Protein AF-A0A1Q7RV04-F1 (afdb_monomer)

Mean predicted aligned error: 16.87 Å

Sequence (83 aa):
MPRCLHIFDSGFQCIGESLDPTDFCEAHQKVVAFESDRLVDSIWRKTLLRFVALVLLLMFLVPLFYTLRDLYFGPPVKAQEVW

Solvent-accessible surface area (backbone atoms only — not comparable to full-atom values): 5223 Å² total; per-residue (Å²): 133,64,56,16,73,52,64,47,98,86,70,50,64,45,85,46,58,31,40,89,92,69,49,24,18,85,91,68,47,75,79,71,71,74,63,64,79,72,61,57,82,44,68,64,61,57,50,50,51,52,50,52,51,50,52,56,48,46,68,52,47,54,58,50,48,52,53,50,45,45,69,75,70,43,76,79,91,76,81,83,82,77,135

Radius of gyration: 32.59 Å; Cα contacts (8 Å, |Δi|>4): 52; chains: 1; bounding box: 64×30×88 Å

pLDDT: mean 78.04, std 15.23, range [49.03, 97.19]

Secondary structure (DSSP, 8-state):
-PBP--B-TTSPBP-SBPBTTTTB-TTT------GGGG----HHHHHHHHHHHHHHHHHHHHHHHHHHHHHHHS--TTSS---

Foldseek 3Di:
DQFAPDADPVRDGHRADADPPQSHHPVPPPPPVVVVVVPPVPVVVVVVVVVVVVVVVCVVVVVVVVVVCCVPVPDPPPPPPDD

Structure (mmCIF, N/CA/C/O backbone):
data_AF-A0A1Q7RV04-F1
#
_entry.id   AF-A0A1Q7RV04-F1
#
loop_
_atom_site.group_PDB
_atom_site.id
_atom_site.type_symbol
_atom_site.label_atom_id
_atom_site.label_alt_id
_atom_site.label_comp_id
_atom_site.label_asym_id
_atom_site.label_entity_id
_atom_site.label_seq_id
_atom_site.pdbx_PDB_ins_code
_atom_site.Cartn_x
_atom_site.Cartn_y
_atom_site.Cartn_z
_atom_site.occupancy
_atom_site.B_iso_or_equiv
_atom_site.auth_seq_id
_atom_site.auth_comp_id
_atom_site.auth_asym_id
_atom_site.auth_atom_id
_atom_site.pdbx_PDB_model_num
ATOM 1 N N . MET A 1 1 ? -22.221 8.884 38.366 1.00 62.81 1 MET A N 1
ATOM 2 C CA . MET A 1 1 ? -21.679 8.012 37.311 1.00 62.81 1 MET A CA 1
ATOM 3 C C . MET A 1 1 ? -22.445 8.237 36.014 1.00 62.81 1 MET A C 1
ATOM 5 O O . MET A 1 1 ? -23.639 8.531 36.101 1.00 62.81 1 MET A O 1
ATOM 9 N N . PRO A 1 2 ? -21.779 8.188 34.848 1.00 79.38 2 PRO A N 1
ATOM 10 C CA . PRO A 1 2 ? -22.443 8.343 33.560 1.00 79.38 2 PRO A CA 1
ATOM 11 C C . PRO A 1 2 ? -23.391 7.164 33.276 1.00 79.38 2 PRO A C 1
ATOM 13 O O . PRO A 1 2 ? -23.199 6.041 33.747 1.00 79.38 2 PRO A O 1
ATOM 16 N N . ARG A 1 3 ? -24.488 7.455 32.572 1.00 83.94 3 ARG A N 1
ATOM 17 C CA . ARG A 1 3 ? -25.476 6.456 32.147 1.00 83.94 3 ARG A CA 1
ATOM 18 C C . ARG A 1 3 ? -25.150 5.994 30.739 1.00 83.94 3 ARG A C 1
ATOM 20 O O . ARG A 1 3 ? -24.664 6.784 29.936 1.00 83.94 3 ARG A O 1
ATOM 27 N N . CYS A 1 4 ? -25.490 4.747 30.432 1.00 88.25 4 CYS A N 1
ATOM 28 C CA . CYS A 1 4 ? -25.369 4.209 29.085 1.00 88.25 4 CYS A CA 1
ATOM 29 C C . CYS A 1 4 ? -26.077 5.108 28.053 1.00 88.25 4 CYS A C 1
ATOM 31 O O . CYS A 1 4 ? -27.217 5.536 28.252 1.00 88.25 4 CYS A O 1
ATOM 33 N N . LEU A 1 5 ? -25.405 5.370 26.929 1.00 87.12 5 LEU A N 1
ATOM 34 C CA . LEU A 1 5 ? -25.904 6.225 25.848 1.00 87.12 5 LEU A CA 1
ATOM 35 C C . LEU A 1 5 ? -26.981 5.555 24.964 1.00 87.12 5 LEU A C 1
ATOM 37 O O . LEU A 1 5 ? -27.514 6.178 24.050 1.00 87.12 5 LEU A O 1
ATOM 41 N N . HIS A 1 6 ? -27.308 4.282 25.196 1.00 86.50 6 HIS A N 1
ATOM 42 C CA . HIS A 1 6 ? -28.294 3.567 24.386 1.00 86.50 6 HIS A CA 1
ATOM 43 C C . HIS A 1 6 ? -29.723 4.077 24.641 1.00 86.50 6 HIS A C 1
ATOM 45 O O . HIS A 1 6 ? -30.180 4.123 25.788 1.00 86.50 6 HIS A O 1
ATOM 51 N N . ILE A 1 7 ? -30.438 4.398 23.560 1.00 88.81 7 ILE A N 1
ATOM 52 C CA . ILE A 1 7 ? -31.846 4.812 23.557 1.00 88.81 7 ILE A CA 1
ATOM 53 C C . ILE A 1 7 ? -32.650 3.708 22.869 1.00 88.81 7 ILE A C 1
ATOM 55 O O . ILE A 1 7 ? -32.351 3.342 21.736 1.00 88.81 7 ILE A O 1
ATOM 59 N N . PHE A 1 8 ? -33.650 3.164 23.558 1.00 85.56 8 PHE A N 1
ATOM 60 C CA . PHE A 1 8 ? -34.569 2.183 22.976 1.00 85.56 8 PHE A CA 1
ATOM 61 C C . PHE A 1 8 ? -35.496 2.845 21.947 1.00 85.56 8 PHE A C 1
ATOM 63 O O . PHE A 1 8 ? -35.755 4.042 22.034 1.00 85.56 8 PHE A O 1
ATOM 70 N N . ASP A 1 9 ? -36.100 2.066 21.047 1.00 87.06 9 ASP A N 1
ATOM 71 C CA . ASP A 1 9 ? -37.090 2.575 20.074 1.00 87.06 9 ASP A CA 1
ATOM 72 C C . ASP A 1 9 ? -38.304 3.248 20.741 1.00 87.06 9 ASP A C 1
ATOM 74 O O . ASP A 1 9 ? -38.986 4.082 20.151 1.00 87.06 9 ASP A O 1
ATOM 78 N N . SER A 1 10 ? -38.554 2.917 22.009 1.00 87.94 10 SER A N 1
ATOM 79 C CA . SER A 1 10 ? -39.556 3.554 22.866 1.00 87.94 10 SER A CA 1
ATOM 80 C C . SER A 1 10 ? -39.160 4.952 23.367 1.00 87.94 10 SER A C 1
ATOM 82 O O . SER A 1 10 ? -39.953 5.596 24.050 1.00 87.94 10 SER A O 1
ATOM 84 N N . GLY A 1 11 ? -37.948 5.424 23.065 1.00 86.94 11 GLY A N 1
ATOM 85 C CA . GLY A 1 11 ? -37.411 6.725 23.470 1.00 86.94 11 GLY A CA 1
ATOM 86 C C . GLY A 1 11 ? -36.807 6.767 24.877 1.00 86.94 11 GLY A C 1
ATOM 87 O O . GLY A 1 11 ? -36.299 7.807 25.292 1.00 86.94 11 GLY A O 1
ATOM 88 N N . PHE A 1 12 ? -36.828 5.660 25.624 1.00 88.62 12 PHE A N 1
ATOM 89 C CA . PHE A 1 12 ? -36.231 5.598 26.959 1.00 88.62 12 PHE A CA 1
ATOM 90 C C . PHE A 1 12 ? -34.720 5.346 26.889 1.00 88.62 12 PHE A C 1
ATOM 92 O O . PHE A 1 12 ? -34.253 4.501 26.124 1.00 88.62 12 PHE A O 1
ATOM 99 N N . GLN A 1 13 ? -33.956 6.049 27.730 1.00 84.94 13 GLN A N 1
ATOM 100 C CA . GLN A 1 13 ? -32.522 5.813 27.899 1.00 84.94 13 GLN A CA 1
ATOM 101 C C . GLN A 1 13 ? -32.279 4.604 28.811 1.00 84.94 13 GLN A C 1
ATOM 103 O O . GLN A 1 13 ? -32.959 4.428 29.826 1.00 84.94 13 GLN A O 1
ATOM 108 N N . CYS A 1 14 ? -31.286 3.783 28.469 1.00 88.31 14 CYS A N 1
ATOM 109 C CA . CYS A 1 14 ? -30.868 2.662 29.301 1.00 88.31 14 CYS A CA 1
ATOM 110 C C . CYS A 1 14 ? -30.456 3.128 30.711 1.00 88.31 14 CYS A C 1
ATOM 112 O O . CYS A 1 14 ? -29.703 4.085 30.881 1.00 88.31 14 CYS A O 1
ATOM 114 N N . ILE A 1 15 ? -30.948 2.418 31.732 1.00 88.38 15 ILE A N 1
ATOM 115 C CA . ILE A 1 15 ? -30.665 2.699 33.152 1.00 88.38 15 ILE A CA 1
ATOM 116 C C . ILE A 1 15 ? -29.300 2.124 33.571 1.00 88.38 15 ILE A C 1
ATOM 118 O O . ILE A 1 15 ? -28.777 2.474 34.625 1.00 88.38 15 ILE A O 1
ATOM 122 N N . GLY A 1 16 ? -28.717 1.254 32.740 1.00 84.50 16 GLY A N 1
ATOM 123 C CA . GLY A 1 16 ? -27.409 0.664 32.983 1.00 84.50 16 GLY A CA 1
ATOM 124 C C . GLY A 1 16 ? -26.320 1.725 33.118 1.00 84.50 16 GLY A C 1
ATOM 125 O O . GLY A 1 16 ? -26.318 2.742 32.417 1.00 84.50 16 GLY A O 1
ATOM 126 N N . GLU A 1 17 ? -25.389 1.464 34.023 1.00 86.19 17 GLU A N 1
ATOM 127 C CA . GLU A 1 17 ? -24.202 2.287 34.198 1.00 86.19 17 GLU A CA 1
ATOM 128 C C . GLU A 1 17 ? -23.292 2.128 32.974 1.00 86.19 17 GLU A C 1
ATOM 130 O O . GLU A 1 17 ? -23.148 1.025 32.436 1.00 86.19 17 GLU A O 1
ATOM 135 N N . SER A 1 18 ? -22.745 3.234 32.470 1.00 85.75 18 SER A N 1
ATOM 136 C CA . SER A 1 18 ? -21.792 3.162 31.363 1.00 85.75 18 SER A CA 1
ATOM 137 C C . SER A 1 18 ? -20.462 2.612 31.861 1.00 85.75 18 SER A C 1
ATOM 139 O O . SER A 1 18 ? -19.962 3.036 32.904 1.00 85.75 18 SER A O 1
ATOM 141 N N . LEU A 1 19 ? -19.854 1.736 31.072 1.00 80.44 19 LEU A N 1
ATOM 142 C CA . LEU A 1 19 ? -18.467 1.345 31.253 1.00 80.44 19 LEU A CA 1
ATOM 143 C C . LEU A 1 19 ? -17.575 2.421 30.631 1.00 80.44 19 LEU A C 1
ATOM 145 O O . LEU A 1 19 ? -17.604 2.606 29.411 1.00 80.44 19 LEU A O 1
ATOM 149 N N . ASP A 1 20 ? -16.757 3.100 31.435 1.00 70.31 20 ASP A N 1
ATOM 150 C CA . ASP A 1 20 ? -15.607 3.846 30.911 1.00 70.31 20 ASP A CA 1
ATOM 151 C C . ASP A 1 20 ? -14.657 2.839 30.239 1.00 70.31 20 ASP A C 1
ATOM 153 O O . ASP A 1 20 ? -14.290 1.852 30.886 1.00 70.31 20 ASP A O 1
ATOM 157 N N . PRO A 1 21 ? -14.258 3.005 28.960 1.00 72.44 21 PRO A N 1
ATOM 158 C CA . PRO A 1 21 ? -14.295 4.210 28.113 1.00 72.44 21 PRO A CA 1
ATOM 159 C C . PRO A 1 21 ? -15.354 4.198 26.988 1.00 72.44 21 PRO A C 1
ATOM 161 O O . PRO A 1 21 ? -15.228 4.925 26.007 1.00 72.44 21 PRO A O 1
ATOM 164 N N . THR A 1 22 ? -16.323 3.288 27.029 1.00 72.31 22 THR A N 1
ATOM 165 C CA . THR A 1 22 ? -17.179 2.988 25.868 1.00 72.31 22 THR A CA 1
ATOM 166 C C . THR A 1 22 ? -18.517 3.718 25.859 1.00 72.31 22 THR A C 1
ATOM 168 O O . THR A 1 22 ? -19.247 3.560 24.892 1.00 72.31 22 THR A O 1
ATOM 171 N N . ASP A 1 23 ? -18.867 4.479 26.903 1.00 83.50 23 ASP A N 1
ATOM 172 C CA . ASP A 1 23 ? -20.167 5.164 27.081 1.00 83.50 23 ASP A CA 1
ATOM 173 C C . ASP A 1 23 ? -21.414 4.240 27.014 1.00 83.50 23 ASP A C 1
ATOM 175 O O . ASP A 1 23 ? -22.560 4.688 27.138 1.00 83.50 23 ASP A O 1
ATOM 179 N N . PHE A 1 24 ? -21.223 2.923 26.882 1.00 84.94 24 PHE A N 1
ATOM 180 C CA . PHE A 1 24 ? -22.266 1.897 26.829 1.00 84.94 24 PHE A CA 1
ATOM 181 C C . PHE A 1 24 ? -22.177 0.952 28.037 1.00 84.94 24 PHE A C 1
ATOM 183 O O . PHE A 1 24 ? -21.119 0.792 28.641 1.00 84.94 24 PHE A O 1
ATOM 190 N N . CYS A 1 25 ? -23.299 0.335 28.415 1.00 86.38 25 CYS A N 1
ATOM 191 C CA . CYS A 1 25 ? -23.315 -0.743 29.410 1.00 86.38 25 CYS A CA 1
ATOM 192 C C . CYS A 1 25 ? -22.982 -2.092 28.755 1.00 86.38 25 CYS A C 1
ATOM 194 O O . CYS A 1 25 ? -23.091 -2.219 27.538 1.00 86.38 25 CYS A O 1
ATOM 196 N N . GLU A 1 26 ? -22.666 -3.121 29.547 1.00 82.12 26 GLU A N 1
ATOM 197 C CA . GLU A 1 26 ? -22.301 -4.469 29.060 1.00 82.12 26 GLU A CA 1
ATOM 198 C C . GLU A 1 26 ? -23.275 -5.049 28.018 1.00 82.12 26 GLU A C 1
ATOM 200 O O . GLU A 1 26 ? -22.855 -5.689 27.060 1.00 82.12 26 GLU A O 1
ATOM 205 N N . ALA A 1 27 ? -24.578 -4.792 28.169 1.00 81.94 27 ALA A N 1
ATOM 206 C CA . ALA A 1 27 ? -25.606 -5.298 27.258 1.00 81.94 27 ALA A CA 1
ATOM 207 C C . ALA A 1 27 ? -25.658 -4.564 25.903 1.00 81.94 27 ALA A C 1
ATOM 209 O O . ALA A 1 27 ? -26.100 -5.136 24.909 1.00 81.94 27 ALA A O 1
ATOM 210 N N . HIS A 1 28 ? -25.233 -3.297 25.861 1.00 84.56 28 HIS A N 1
ATOM 211 C CA . HIS A 1 28 ? -25.282 -2.447 24.662 1.00 84.56 28 HIS A CA 1
ATOM 212 C C . HIS A 1 28 ? -23.905 -2.136 24.090 1.00 84.56 28 HIS A C 1
ATOM 214 O O .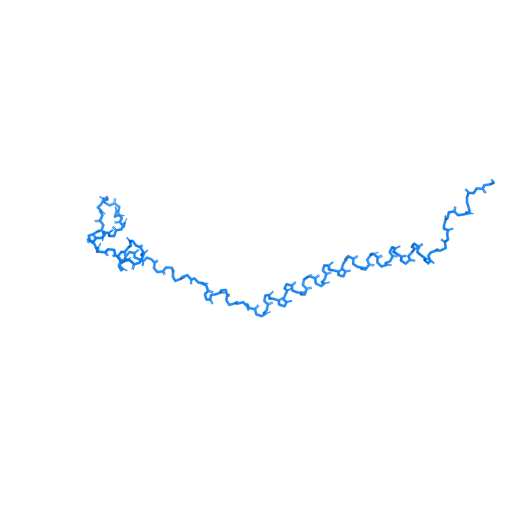 HIS A 1 28 ? -23.800 -1.566 23.002 1.00 84.56 28 HIS A O 1
ATOM 220 N N . GLN A 1 29 ? -22.845 -2.516 24.796 1.00 74.75 29 GLN A N 1
ATOM 221 C CA . GLN A 1 29 ? -21.509 -2.514 24.257 1.00 74.75 29 GLN A CA 1
ATOM 222 C C . GLN A 1 29 ? -21.481 -3.548 23.135 1.00 74.75 29 GLN A C 1
ATOM 224 O O . GLN A 1 29 ? -21.298 -4.747 23.340 1.00 74.75 29 GLN A O 1
ATOM 229 N N . LYS A 1 30 ? -21.660 -3.073 21.903 1.00 67.81 30 LYS A N 1
ATOM 230 C CA . LYS A 1 30 ? -21.295 -3.852 20.732 1.00 67.81 30 LYS A CA 1
ATOM 231 C C . LYS A 1 30 ? -19.779 -3.953 20.790 1.00 67.81 30 LYS A C 1
ATOM 233 O O . LYS A 1 30 ? -19.087 -3.019 20.394 1.00 67.81 30 LYS A O 1
ATOM 238 N N . VAL A 1 31 ? -19.270 -5.046 21.354 1.00 60.16 31 VAL A N 1
ATOM 239 C CA . VAL A 1 31 ? -17.847 -5.381 21.326 1.00 60.16 31 VAL A CA 1
ATOM 240 C C . VAL A 1 31 ? -17.493 -5.612 19.863 1.00 60.16 31 VAL A C 1
ATOM 242 O O . VAL A 1 31 ? -17.478 -6.730 19.359 1.00 60.16 31 VAL A O 1
ATOM 245 N N . VAL A 1 32 ? -17.249 -4.526 19.136 1.00 59.00 32 VAL A N 1
ATOM 246 C CA . VAL A 1 32 ? -16.454 -4.582 17.926 1.00 59.00 32 VAL A CA 1
ATOM 247 C C . VAL A 1 32 ? -15.044 -4.666 18.468 1.00 59.00 32 VAL A C 1
ATOM 249 O O . VAL A 1 32 ? -14.396 -3.647 18.695 1.00 59.00 32 VAL A O 1
ATOM 252 N N . ALA A 1 33 ? -14.623 -5.887 18.812 1.00 55.78 33 ALA A N 1
ATOM 253 C CA . ALA A 1 33 ? -13.218 -6.169 19.027 1.00 55.78 33 ALA A CA 1
ATOM 254 C C . ALA A 1 33 ? -12.517 -5.567 17.815 1.00 55.78 33 ALA A C 1
ATOM 256 O O . ALA A 1 33 ? -12.782 -5.982 16.684 1.00 55.78 33 ALA A O 1
ATOM 257 N N . PHE A 1 34 ? -11.770 -4.485 18.038 1.00 52.12 34 PHE A N 1
ATOM 258 C CA . PHE A 1 34 ? -11.055 -3.821 16.970 1.00 52.12 34 PHE A CA 1
ATOM 259 C C . PHE A 1 34 ? -10.190 -4.913 16.361 1.00 52.12 34 PHE A C 1
ATOM 261 O O . PHE A 1 34 ? -9.310 -5.456 17.025 1.00 52.12 34 PHE A O 1
ATOM 268 N N . GLU A 1 35 ? -10.505 -5.308 15.131 1.00 52.47 35 GLU A N 1
ATOM 269 C CA . GLU A 1 35 ? -9.851 -6.422 14.457 1.00 52.47 35 GLU A CA 1
ATOM 270 C C . GLU A 1 35 ? -8.467 -5.977 13.954 1.00 52.47 35 GLU A C 1
ATOM 272 O O . GLU A 1 35 ? -8.057 -6.255 12.831 1.00 52.47 35 GLU A O 1
ATOM 277 N N . SER A 1 36 ? -7.726 -5.243 14.788 1.00 52.66 36 SER A N 1
ATOM 278 C CA . SER A 1 36 ? -6.321 -4.918 14.580 1.00 52.66 36 SER A CA 1
ATOM 279 C C . SER A 1 36 ? -5.469 -6.186 14.543 1.00 52.66 36 SER A C 1
ATOM 281 O O . SER A 1 36 ? -4.457 -6.202 13.852 1.00 52.66 36 SER A O 1
ATOM 283 N N . ASP A 1 37 ? -5.931 -7.275 15.166 1.00 49.72 37 ASP A N 1
ATOM 284 C CA . ASP A 1 37 ? -5.303 -8.596 15.077 1.00 49.72 37 ASP A CA 1
ATOM 285 C C . ASP A 1 37 ? -5.561 -9.323 13.748 1.00 49.72 37 ASP A C 1
ATOM 287 O O . ASP A 1 37 ? -4.900 -10.317 13.475 1.00 49.72 37 ASP A O 1
ATOM 291 N N . ARG A 1 38 ? -6.459 -8.847 12.867 1.00 51.47 38 ARG A N 1
ATOM 292 C CA . ARG A 1 38 ? -6.555 -9.356 11.478 1.00 51.47 38 ARG A CA 1
ATOM 293 C C . ARG A 1 38 ? -5.691 -8.595 10.485 1.00 51.47 38 ARG A C 1
ATOM 295 O O . ARG A 1 38 ? -5.462 -9.080 9.378 1.00 51.47 38 ARG A O 1
ATOM 302 N N . LEU A 1 39 ? -5.150 -7.453 10.894 1.00 54.28 39 LEU A N 1
ATOM 303 C CA . LEU A 1 39 ? -4.035 -6.804 10.215 1.00 54.28 39 LEU A CA 1
ATOM 304 C C . LEU A 1 39 ? -2.704 -7.417 10.668 1.00 54.28 39 LEU A C 1
ATOM 306 O O . LEU A 1 39 ? -1.699 -6.711 10.702 1.00 54.28 39 LEU A O 1
ATOM 310 N N . VAL A 1 40 ? -2.670 -8.731 10.967 1.00 55.97 40 VAL A N 1
ATOM 311 C CA . VAL A 1 40 ? -1.410 -9.481 10.922 1.00 55.97 40 VAL A CA 1
ATOM 312 C C . VAL A 1 40 ? -0.789 -9.130 9.588 1.00 55.97 40 VAL A C 1
ATOM 314 O O . VAL A 1 40 ? -1.359 -9.405 8.529 1.00 55.97 40 VAL A O 1
ATOM 317 N N . ASP A 1 41 ? 0.337 -8.440 9.682 1.00 59.03 41 ASP A N 1
ATOM 318 C CA . ASP A 1 41 ? 1.142 -7.943 8.591 1.00 59.03 41 ASP A CA 1
ATOM 319 C C . ASP A 1 41 ? 1.611 -9.166 7.802 1.00 59.03 41 ASP A C 1
ATOM 321 O O . ASP A 1 41 ? 2.648 -9.772 8.074 1.00 59.03 41 ASP A O 1
ATOM 325 N N . SER A 1 42 ? 0.724 -9.663 6.935 1.00 67.00 42 SER A N 1
ATOM 326 C CA . SER A 1 42 ? 0.877 -10.995 6.389 1.00 67.00 42 SER A CA 1
ATOM 327 C C . SER A 1 42 ? 2.091 -10.919 5.489 1.00 67.00 42 SER A C 1
ATOM 329 O O . SER A 1 42 ? 2.163 -10.105 4.562 1.00 67.00 42 SER A O 1
ATOM 331 N N . ILE A 1 43 ? 3.088 -11.745 5.797 1.00 76.06 43 ILE A N 1
ATOM 332 C CA . ILE A 1 43 ? 4.333 -11.827 5.031 1.00 76.06 43 ILE A CA 1
ATOM 333 C C . ILE A 1 43 ? 4.003 -11.937 3.535 1.00 76.06 43 ILE A C 1
ATOM 335 O O . ILE A 1 43 ? 4.677 -11.322 2.714 1.00 76.06 43 ILE A O 1
ATOM 339 N N . TRP A 1 44 ? 2.889 -12.609 3.217 1.00 78.69 44 TRP A N 1
ATOM 340 C CA . TRP A 1 44 ? 2.307 -12.745 1.889 1.00 78.69 44 TRP A CA 1
ATOM 341 C C . TRP A 1 44 ? 1.881 -11.427 1.228 1.00 78.69 44 TRP A C 1
ATOM 343 O O . TRP A 1 44 ? 2.181 -11.197 0.059 1.00 78.69 44 TRP A O 1
ATOM 353 N N . ARG A 1 45 ? 1.215 -10.522 1.956 1.00 81.19 45 ARG A N 1
ATOM 354 C CA . ARG A 1 45 ? 0.835 -9.200 1.435 1.00 81.19 45 ARG A CA 1
ATOM 355 C C . ARG A 1 45 ? 2.076 -8.367 1.118 1.00 81.19 45 ARG A C 1
ATOM 357 O O . ARG A 1 45 ? 2.128 -7.710 0.081 1.00 81.19 45 ARG A O 1
ATOM 364 N N . LYS A 1 46 ? 3.100 -8.432 1.973 1.00 83.88 46 LYS A N 1
ATOM 365 C CA . LYS A 1 46 ? 4.365 -7.709 1.780 1.00 83.88 46 LYS A CA 1
ATOM 366 C C . LYS A 1 46 ? 5.174 -8.252 0.601 1.00 83.88 46 LYS A C 1
ATOM 368 O O . LYS A 1 46 ? 5.706 -7.460 -0.178 1.00 83.88 46 LYS A O 1
ATOM 373 N N . THR A 1 47 ? 5.270 -9.573 0.441 1.00 88.69 47 THR A N 1
ATOM 374 C 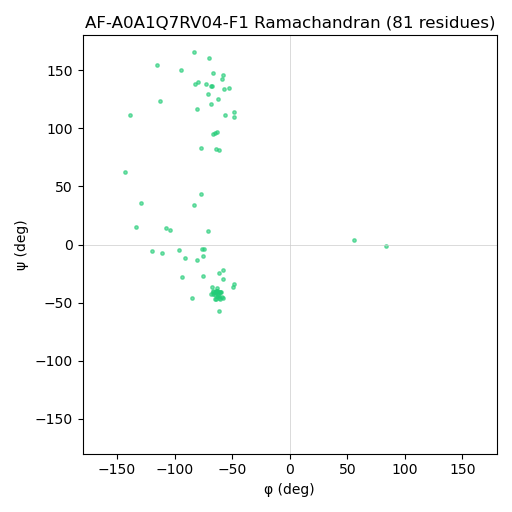CA . THR A 1 47 ? 5.937 -10.182 -0.721 1.00 88.69 47 THR A CA 1
ATOM 375 C C . THR A 1 47 ? 5.181 -9.912 -2.012 1.00 88.69 47 THR A C 1
ATOM 377 O O . THR A 1 47 ? 5.818 -9.556 -3.000 1.00 88.69 47 THR A O 1
ATOM 380 N N . LEU A 1 48 ? 3.848 -9.986 -2.004 1.00 90.75 48 LEU A N 1
ATOM 381 C CA . LEU A 1 48 ? 3.030 -9.675 -3.177 1.00 90.75 48 LEU A CA 1
ATOM 382 C C . LEU A 1 48 ? 3.216 -8.220 -3.619 1.00 90.75 48 LEU A C 1
ATOM 384 O O . LEU A 1 48 ? 3.472 -7.970 -4.793 1.00 90.75 48 LEU A O 1
ATOM 388 N N . LEU A 1 49 ? 3.184 -7.260 -2.689 1.00 91.75 49 LEU A N 1
ATOM 389 C CA . LEU A 1 49 ? 3.420 -5.849 -3.015 1.00 91.75 49 LEU A CA 1
ATOM 390 C C . LEU A 1 49 ? 4.831 -5.602 -3.569 1.00 91.75 49 LEU A C 1
ATOM 392 O O . LEU A 1 49 ? 4.986 -4.862 -4.538 1.00 91.75 49 LEU A O 1
ATOM 396 N N . ARG A 1 50 ? 5.859 -6.250 -3.005 1.00 92.62 50 ARG A N 1
ATOM 397 C CA . ARG A 1 50 ? 7.235 -6.173 -3.528 1.00 92.62 50 ARG A CA 1
ATOM 398 C C . ARG A 1 50 ? 7.351 -6.760 -4.931 1.00 92.62 50 ARG A C 1
ATOM 400 O O . ARG A 1 50 ? 8.043 -6.187 -5.766 1.00 92.62 50 ARG A O 1
ATOM 407 N N . PHE A 1 51 ? 6.673 -7.874 -5.191 1.00 95.81 51 PHE A N 1
ATOM 408 C CA . PHE A 1 51 ? 6.651 -8.500 -6.507 1.00 95.81 51 PHE A CA 1
ATOM 409 C C . PHE A 1 51 ? 5.972 -7.600 -7.543 1.00 95.81 51 PHE A C 1
ATOM 411 O O . PHE A 1 51 ? 6.539 -7.352 -8.603 1.00 95.81 51 PHE 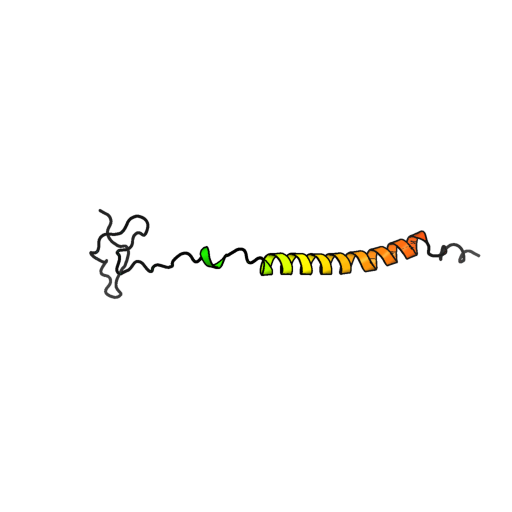A O 1
ATOM 418 N N . VAL A 1 52 ? 4.810 -7.031 -7.208 1.00 96.31 52 VAL A N 1
ATOM 419 C CA . VAL A 1 52 ? 4.107 -6.072 -8.075 1.00 96.31 52 VAL A CA 1
ATOM 420 C C . VAL A 1 52 ? 4.987 -4.855 -8.369 1.00 96.31 52 VAL A C 1
ATOM 422 O O . VAL A 1 52 ? 5.113 -4.460 -9.526 1.00 96.31 52 VAL A O 1
ATOM 425 N N . ALA A 1 53 ? 5.653 -4.296 -7.355 1.00 96.25 53 ALA A N 1
ATOM 426 C CA . ALA A 1 53 ? 6.578 -3.181 -7.543 1.00 96.25 53 ALA A CA 1
ATOM 427 C C . ALA A 1 53 ? 7.745 -3.538 -8.483 1.00 96.25 53 ALA A C 1
ATOM 429 O O . ALA A 1 53 ? 8.103 -2.738 -9.342 1.00 96.25 53 ALA A O 1
ATOM 430 N N . LEU A 1 54 ? 8.301 -4.749 -8.367 1.00 97.19 54 LEU A N 1
ATOM 431 C CA . LEU A 1 54 ? 9.345 -5.259 -9.261 1.00 97.19 54 LEU A CA 1
ATOM 432 C C . LEU A 1 54 ? 8.868 -5.374 -10.713 1.00 97.19 54 LEU A C 1
ATOM 434 O O . LEU A 1 54 ? 9.589 -4.981 -11.627 1.00 97.19 54 LEU A O 1
ATOM 438 N N . VAL A 1 55 ? 7.652 -5.878 -10.931 1.00 96.94 55 VAL A N 1
ATOM 439 C CA . VAL A 1 55 ? 7.067 -5.990 -12.275 1.00 96.94 55 VAL A CA 1
ATOM 440 C C . VAL A 1 55 ? 6.864 -4.608 -12.892 1.00 96.94 55 VAL A C 1
ATOM 442 O O . VAL A 1 55 ? 7.285 -4.383 -14.025 1.00 96.94 55 VAL A O 1
ATOM 445 N N . LEU A 1 56 ? 6.287 -3.665 -12.143 1.00 97.00 56 LEU A N 1
ATOM 446 C CA . LEU A 1 56 ? 6.101 -2.286 -12.606 1.00 97.00 56 LEU A CA 1
ATOM 447 C C . LEU A 1 56 ? 7.439 -1.613 -12.935 1.00 97.00 56 LEU A C 1
ATOM 449 O O . LEU A 1 56 ? 7.562 -0.940 -13.957 1.00 97.00 56 LEU A O 1
ATOM 453 N N . LEU A 1 57 ? 8.456 -1.840 -12.102 1.00 96.69 57 LEU A N 1
ATOM 454 C CA . LEU A 1 57 ? 9.803 -1.336 -12.332 1.00 96.69 57 LEU A CA 1
ATOM 455 C C . LEU A 1 57 ? 10.390 -1.888 -13.640 1.00 96.69 57 LEU A C 1
ATOM 457 O O . LEU A 1 57 ? 10.910 -1.121 -14.448 1.00 96.69 57 LEU A O 1
ATOM 461 N N . LEU A 1 58 ? 10.272 -3.195 -13.885 1.00 97.00 58 LEU A N 1
ATOM 462 C CA . LEU A 1 58 ? 10.750 -3.822 -15.121 1.00 97.00 58 LEU A CA 1
ATOM 463 C C . LEU A 1 58 ? 9.994 -3.321 -16.354 1.00 97.00 58 LEU A C 1
ATOM 465 O O . LEU A 1 58 ? 10.624 -3.040 -17.371 1.00 97.00 58 LEU A O 1
ATOM 469 N N . MET A 1 59 ? 8.673 -3.146 -16.260 1.00 96.12 59 MET A N 1
ATOM 470 C CA . MET A 1 59 ? 7.874 -2.578 -17.352 1.00 96.12 59 MET A CA 1
ATOM 471 C C . MET A 1 59 ? 8.352 -1.184 -17.764 1.00 96.12 59 MET A C 1
ATOM 473 O O . MET A 1 59 ? 8.216 -0.827 -18.930 1.00 96.12 59 MET A O 1
ATOM 477 N N . PHE A 1 60 ? 8.927 -0.412 -16.841 1.00 95.25 60 PHE A N 1
ATOM 478 C CA . PHE A 1 60 ? 9.526 0.885 -17.146 1.00 95.25 60 PHE A CA 1
ATOM 479 C C . PHE A 1 60 ? 10.978 0.770 -17.637 1.00 95.25 60 PHE A C 1
ATOM 481 O O . PHE A 1 60 ? 11.351 1.387 -18.634 1.00 95.25 60 PHE A O 1
ATOM 488 N N . LEU A 1 61 ? 11.805 -0.037 -16.966 1.00 95.81 61 LEU A N 1
ATOM 489 C CA . LEU A 1 61 ? 13.230 -0.164 -17.282 1.00 95.81 61 LEU A CA 1
ATOM 490 C C . LEU A 1 61 ? 13.499 -0.818 -18.636 1.00 95.81 61 LEU A C 1
ATOM 492 O O . LEU A 1 61 ? 14.444 -0.423 -19.307 1.00 95.81 61 LEU A O 1
ATOM 496 N N . VAL A 1 62 ? 12.698 -1.802 -19.047 1.00 94.75 62 VAL A N 1
ATOM 497 C CA . VAL A 1 62 ? 12.891 -2.506 -20.322 1.00 94.75 62 VAL A CA 1
ATOM 498 C C . VAL A 1 62 ? 12.787 -1.554 -21.524 1.00 94.75 62 VAL A C 1
ATOM 500 O O . VAL A 1 62 ? 13.758 -1.464 -22.277 1.00 94.75 62 VAL A O 1
ATOM 503 N N . PRO A 1 63 ? 11.683 -0.808 -21.730 1.00 92.12 63 PRO A N 1
ATOM 504 C CA . PRO A 1 63 ? 11.603 0.142 -22.834 1.00 92.12 63 PRO A CA 1
ATOM 505 C C . PRO A 1 63 ? 12.632 1.266 -22.696 1.00 92.12 63 PRO A C 1
ATOM 507 O O . PRO A 1 63 ? 13.233 1.632 -23.699 1.00 92.12 63 PRO A O 1
ATOM 510 N N . LEU A 1 64 ? 12.905 1.756 -21.479 1.00 92.00 64 LEU A N 1
ATOM 511 C CA . LEU A 1 64 ? 13.945 2.764 -21.244 1.00 92.00 64 LEU A CA 1
ATOM 512 C C . LEU A 1 64 ? 15.339 2.274 -21.667 1.00 92.00 64 LEU A C 1
ATOM 514 O O . LEU A 1 64 ? 16.116 3.015 -22.260 1.00 92.00 64 LEU A O 1
ATOM 518 N N . PHE A 1 65 ? 15.667 1.016 -21.381 1.00 92.81 65 PHE A N 1
ATOM 519 C CA . PHE A 1 65 ? 16.929 0.421 -21.799 1.00 92.81 65 PHE A CA 1
ATOM 520 C C . PHE A 1 65 ? 17.031 0.353 -23.323 1.00 92.81 65 PHE A C 1
ATOM 522 O O . PHE A 1 65 ? 18.068 0.712 -23.878 1.00 92.81 65 PHE A O 1
ATOM 529 N N . TYR A 1 66 ? 15.966 -0.071 -24.009 1.00 89.94 66 TYR A N 1
ATOM 530 C CA . TYR A 1 66 ? 15.965 -0.135 -25.470 1.00 89.94 66 TYR A CA 1
ATOM 531 C C . TYR A 1 66 ? 16.035 1.248 -26.119 1.00 89.94 66 TYR A C 1
AT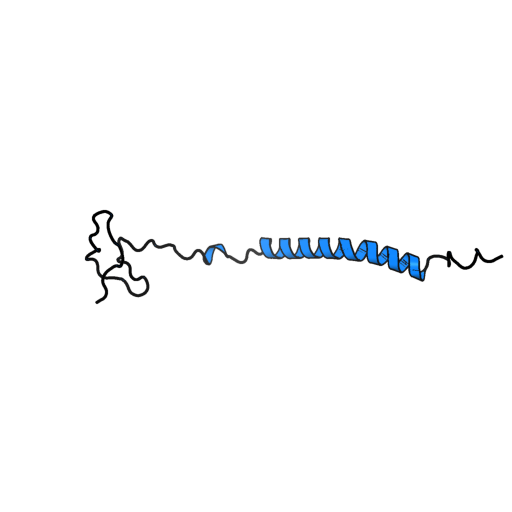OM 533 O O . TYR A 1 66 ? 16.785 1.403 -27.077 1.00 89.94 66 TYR A O 1
ATOM 541 N N . THR A 1 67 ? 15.338 2.258 -25.589 1.00 87.12 67 THR A N 1
ATOM 542 C CA . THR A 1 67 ? 15.418 3.630 -26.118 1.00 87.12 67 THR A CA 1
ATOM 543 C C . THR A 1 67 ? 16.798 4.242 -25.912 1.00 87.12 67 THR A C 1
ATOM 545 O O . THR A 1 67 ? 17.341 4.840 -26.834 1.00 87.12 67 THR A O 1
ATOM 548 N N . LEU A 1 68 ? 17.407 4.061 -24.737 1.00 86.75 68 LEU A N 1
ATOM 549 C CA . LEU A 1 68 ? 18.772 4.524 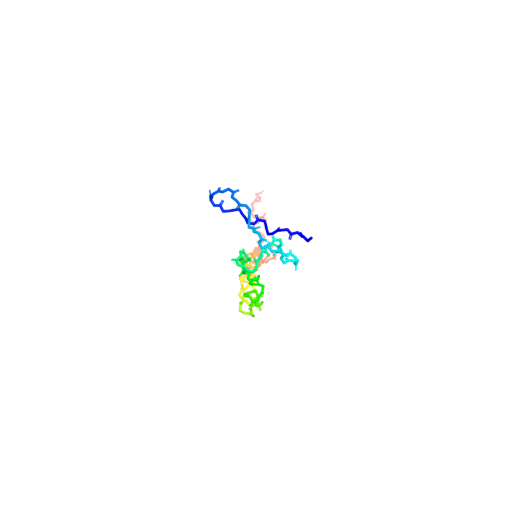-24.481 1.00 86.75 68 LEU A CA 1
ATOM 550 C C . LEU A 1 68 ? 19.782 3.784 -25.355 1.00 86.75 68 LEU A C 1
ATOM 552 O O . LEU A 1 68 ? 20.669 4.402 -25.936 1.00 86.75 68 LEU A O 1
ATOM 556 N N . ARG A 1 69 ? 19.647 2.462 -25.483 1.00 86.25 69 ARG A N 1
ATOM 557 C CA . ARG A 1 69 ? 20.509 1.672 -26.360 1.00 86.25 69 ARG A CA 1
ATOM 558 C C . ARG A 1 69 ? 20.424 2.166 -27.802 1.00 86.25 69 ARG A C 1
ATOM 560 O O . ARG A 1 69 ? 21.463 2.318 -28.430 1.00 86.25 69 ARG A O 1
ATOM 567 N N . ASP A 1 70 ? 19.221 2.407 -28.307 1.00 81.56 70 ASP A N 1
ATOM 568 C CA . ASP A 1 70 ? 19.011 2.922 -29.660 1.00 81.56 70 ASP A CA 1
ATOM 569 C C . ASP A 1 70 ? 19.610 4.326 -29.828 1.00 81.56 70 ASP A C 1
ATOM 571 O O . ASP A 1 70 ? 20.297 4.598 -30.805 1.00 81.56 70 ASP A O 1
ATOM 575 N N . LEU A 1 71 ? 19.473 5.189 -28.818 1.00 79.12 71 LEU A N 1
ATOM 576 C CA . LEU A 1 71 ? 20.056 6.530 -28.834 1.00 79.12 71 LEU A CA 1
ATOM 577 C C . LEU A 1 71 ? 21.595 6.528 -28.858 1.00 79.12 71 LEU A C 1
ATOM 579 O O . LEU A 1 71 ? 22.194 7.352 -29.545 1.00 79.12 71 LEU A O 1
ATOM 583 N N . TYR A 1 72 ? 22.238 5.647 -28.088 1.00 78.94 72 TYR A N 1
ATOM 584 C CA . TYR A 1 72 ? 23.700 5.643 -27.929 1.00 78.94 72 TYR A CA 1
ATOM 585 C C . TYR A 1 72 ? 24.436 4.713 -28.898 1.00 78.94 72 TYR A C 1
ATOM 587 O O . TYR A 1 72 ? 25.598 4.963 -29.210 1.00 78.94 72 TYR A O 1
ATOM 595 N N . PHE A 1 73 ? 23.792 3.637 -29.349 1.00 75.50 73 PHE A N 1
ATOM 596 C CA . PHE A 1 73 ? 24.402 2.616 -30.207 1.00 75.50 73 PHE A CA 1
ATOM 597 C C . PHE A 1 73 ? 23.704 2.460 -3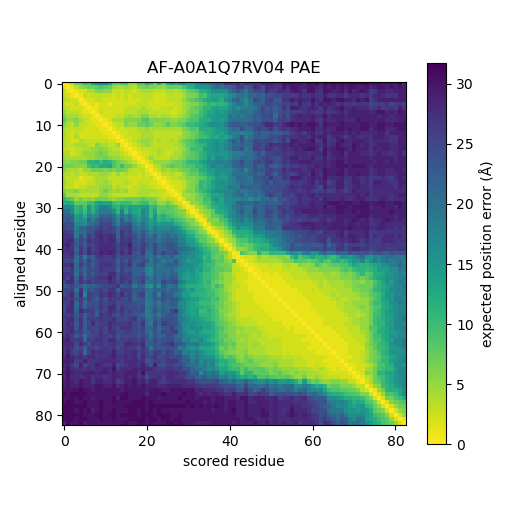1.561 1.00 75.50 73 PHE A C 1
ATOM 599 O O . PHE A 1 73 ? 24.193 1.706 -32.404 1.00 75.50 73 PHE A O 1
ATOM 606 N N . GLY A 1 74 ? 22.582 3.145 -31.788 1.00 64.12 74 GLY A N 1
ATOM 607 C CA . GLY A 1 74 ? 21.994 3.267 -33.114 1.00 64.12 74 GLY A CA 1
ATOM 608 C C . GLY A 1 74 ? 22.910 4.101 -34.016 1.00 64.12 74 GLY A C 1
ATOM 609 O O . GLY A 1 74 ? 23.453 5.117 -33.572 1.00 64.12 74 GLY A O 1
ATOM 610 N N . PRO A 1 75 ? 23.135 3.692 -35.279 1.00 61.94 75 PRO A N 1
ATOM 611 C CA . PRO A 1 75 ? 23.867 4.525 -36.226 1.00 61.94 75 PRO A CA 1
ATOM 612 C C . PRO A 1 75 ? 23.148 5.879 -36.359 1.00 61.94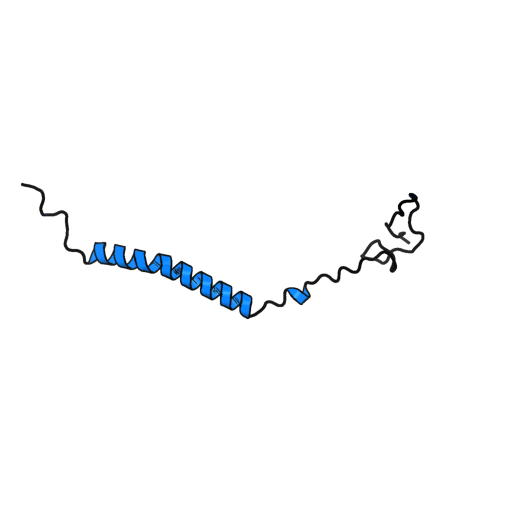 75 PRO A C 1
ATOM 614 O O . PRO A 1 75 ? 21.921 5.913 -36.275 1.00 61.94 75 PRO A O 1
ATOM 617 N N . PRO A 1 76 ? 23.858 7.003 -36.559 1.00 59.56 76 PRO A N 1
ATOM 618 C CA . PRO A 1 76 ? 23.224 8.315 -36.630 1.00 59.56 76 PRO A CA 1
ATOM 619 C C . PRO A 1 76 ? 22.280 8.379 -37.841 1.00 59.56 76 PRO A C 1
ATOM 621 O O . PRO A 1 76 ? 22.700 8.676 -38.955 1.00 59.56 76 PRO A O 1
ATOM 624 N N . VAL A 1 77 ? 20.983 8.142 -37.625 1.00 59.53 77 VAL A N 1
ATOM 625 C CA . VAL A 1 77 ? 19.943 8.083 -38.677 1.00 59.53 77 VAL A CA 1
ATOM 626 C C 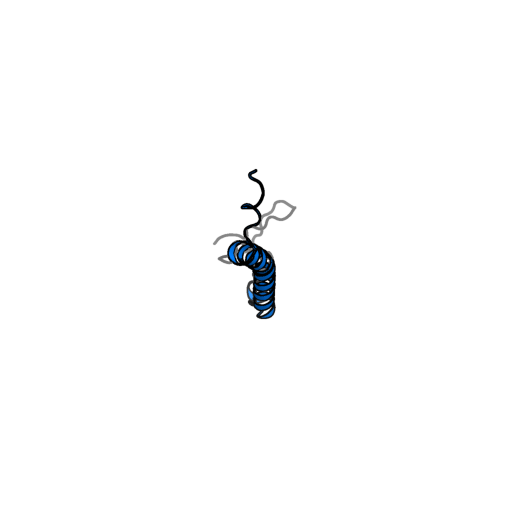. VAL A 1 77 ? 19.635 9.469 -39.282 1.00 59.53 77 VAL A C 1
ATOM 628 O O . VAL A 1 77 ? 18.649 9.637 -39.985 1.00 59.53 77 VAL A O 1
ATOM 631 N N . LYS A 1 78 ? 20.442 10.505 -39.007 1.00 53.72 78 LYS A N 1
ATOM 632 C CA . LYS A 1 78 ? 20.174 11.892 -39.439 1.00 53.72 78 LYS A CA 1
ATOM 633 C C . LYS A 1 78 ? 21.354 12.643 -40.064 1.00 53.72 78 LYS A C 1
ATOM 635 O O . LYS A 1 78 ? 21.273 13.855 -40.211 1.00 53.72 78 LYS A O 1
ATOM 640 N N . ALA A 1 79 ? 22.425 11.958 -40.469 1.00 52.62 79 ALA A N 1
ATOM 641 C CA . ALA A 1 79 ? 23.519 12.586 -41.228 1.00 52.62 79 ALA A CA 1
ATOM 642 C C . ALA A 1 79 ? 23.503 12.251 -42.735 1.00 52.62 79 ALA A C 1
ATOM 644 O O . ALA A 1 79 ? 24.483 12.512 -43.424 1.00 52.62 79 ALA A O 1
ATOM 645 N N . GLN A 1 80 ? 22.413 11.670 -43.253 1.00 53.84 80 GLN A N 1
ATOM 646 C CA . GLN A 1 80 ? 22.301 11.252 -44.656 1.00 53.84 80 GLN A CA 1
ATOM 6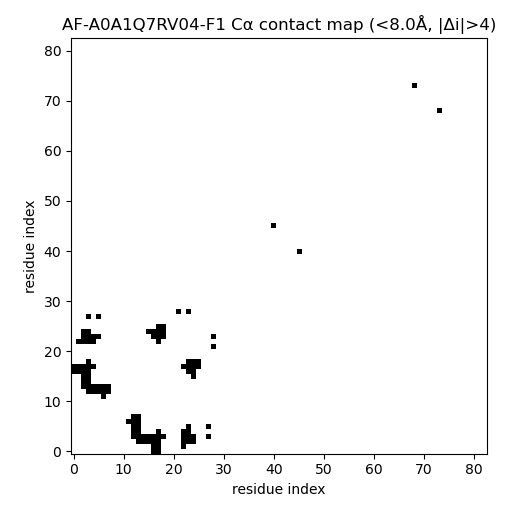47 C C . GLN A 1 80 ? 21.024 11.775 -45.337 1.00 53.84 80 GLN A C 1
ATOM 649 O O . GLN A 1 80 ? 20.444 11.097 -46.171 1.00 53.84 80 GLN A O 1
ATOM 654 N N . GLU A 1 81 ? 20.588 12.988 -44.996 1.00 50.50 81 GLU A N 1
ATOM 655 C CA . GLU A 1 81 ? 19.613 13.745 -45.797 1.00 50.50 81 GLU A CA 1
ATOM 656 C C . GLU A 1 81 ? 19.959 15.241 -45.778 1.00 50.50 81 GLU A C 1
ATOM 658 O O . GLU A 1 81 ? 19.201 16.065 -45.278 1.00 50.50 81 GLU A O 1
ATOM 663 N N . VAL A 1 82 ? 21.131 15.613 -46.295 1.00 49.03 82 VAL A N 1
ATOM 664 C CA . VAL A 1 82 ? 21.350 16.967 -46.824 1.00 49.03 82 VAL A CA 1
ATOM 665 C C . VAL A 1 82 ? 22.164 16.806 -48.103 1.00 49.03 82 VAL A C 1
ATOM 667 O O . VAL A 1 82 ? 23.287 16.306 -48.057 1.00 49.03 82 VAL A O 1
ATOM 670 N N . TRP A 1 83 ? 21.520 17.112 -49.229 1.00 49.31 83 TRP A N 1
ATOM 671 C CA . TRP A 1 83 ? 22.133 17.208 -50.553 1.00 49.31 83 TRP A CA 1
ATOM 672 C C . TRP A 1 83 ? 23.210 18.293 -50.594 1.00 49.31 83 TRP A C 1
ATOM 674 O O . TRP A 1 83 ? 23.012 19.335 -49.926 1.00 49.31 83 TRP A O 1
#